Protein AF-G2FVF9-F1 (afdb_monomer_lite)

Foldseek 3Di:
DPQPDWDKDFPDKDFDDPVVCVVVVHDAGIKTWIWTPDHPPDTDIDIDGDDPDD

Radius of gyration: 14.17 Å; chains: 1; bounding box: 37×19×35 Å

pLDDT: mean 87.05, std 13.22, range [47.53, 97.94]

Sequence (54 aa):
MRDLGSIYFVEKVYELSDDYMRKHNLYYKKRVRLKKISGENGLDIEDFAISDSE

Structure (mmCIF, N/CA/C/O backbone):
data_AF-G2FVF9-F1
#
_entry.id   AF-G2FVF9-F1
#
loop_
_atom_site.group_PDB
_atom_site.id
_atom_site.type_symbol
_atom_site.label_atom_id
_atom_site.label_alt_id
_atom_site.label_comp_id
_atom_site.label_asym_id
_atom_site.label_entity_id
_atom_site.label_seq_id
_atom_site.pdbx_PDB_ins_code
_atom_site.Cartn_x
_atom_site.Cartn_y
_atom_site.Cartn_z
_atom_site.occupancy
_atom_site.B_iso_or_equiv
_atom_site.auth_seq_id
_atom_site.auth_comp_id
_atom_site.auth_asym_id
_atom_site.auth_atom_id
_atom_site.pdbx_PDB_model_num
ATOM 1 N N . MET A 1 1 ? -20.972 -11.729 20.886 1.00 47.53 1 MET A N 1
ATOM 2 C CA . MET A 1 1 ? -20.125 -10.575 20.527 1.00 47.53 1 MET A CA 1
ATOM 3 C C . MET A 1 1 ? -20.225 -10.407 19.026 1.00 47.53 1 MET A C 1
ATOM 5 O O . MET A 1 1 ? -20.169 -11.411 18.334 1.00 47.53 1 MET A O 1
ATOM 9 N N . ARG A 1 2 ? -20.520 -9.203 18.527 1.00 51.41 2 ARG A N 1
ATOM 10 C CA . ARG A 1 2 ? -20.414 -8.929 17.090 1.00 51.41 2 ARG A CA 1
ATOM 11 C C . ARG A 1 2 ? -18.943 -8.611 16.847 1.00 51.41 2 ARG A C 1
ATOM 13 O O . ARG A 1 2 ? -18.483 -7.621 17.410 1.00 51.41 2 ARG A O 1
ATOM 20 N N . ASP A 1 3 ? -18.247 -9.442 16.079 1.00 58.38 3 ASP A N 1
ATOM 21 C CA . ASP A 1 3 ? -16.895 -9.153 15.591 1.00 58.38 3 ASP A CA 1
ATOM 22 C C . ASP A 1 3 ? -16.996 -7.956 14.648 1.00 58.38 3 ASP A C 1
ATOM 24 O O . ASP A 1 3 ? -17.248 -8.075 13.448 1.00 58.38 3 ASP A O 1
ATOM 28 N N . LEU A 1 4 ? -16.922 -6.760 15.225 1.00 65.31 4 LEU A N 1
ATOM 29 C CA . LEU A 1 4 ? -16.800 -5.534 14.463 1.00 65.31 4 LEU A CA 1
ATOM 30 C C . LEU A 1 4 ? -15.385 -5.557 13.892 1.00 65.31 4 LEU A C 1
ATOM 32 O O . LEU A 1 4 ? -14.414 -5.328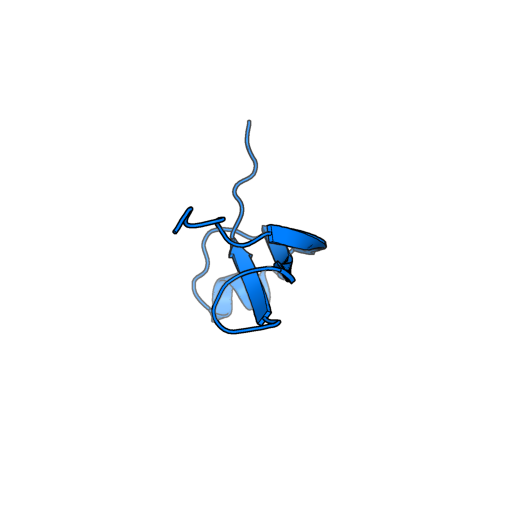 14.612 1.00 65.31 4 LEU A O 1
ATOM 36 N N . GLY A 1 5 ? -15.284 -5.910 12.609 1.00 75.00 5 GLY A N 1
ATOM 37 C CA . GLY A 1 5 ? -14.033 -5.864 11.863 1.00 75.00 5 GLY A CA 1
ATOM 38 C C . GLY A 1 5 ? -13.313 -4.527 12.057 1.00 75.00 5 GLY A C 1
ATOM 39 O O . GLY A 1 5 ? -13.909 -3.505 12.402 1.00 75.00 5 GLY A O 1
ATOM 40 N N . SER A 1 6 ? -12.000 -4.540 11.864 1.00 86.75 6 SER A N 1
ATOM 41 C CA . SER A 1 6 ? -11.174 -3.356 12.094 1.00 86.75 6 SER A CA 1
ATOM 42 C C . SER A 1 6 ? -11.503 -2.248 11.091 1.00 86.75 6 SER A C 1
ATOM 44 O O . SER A 1 6 ? -11.682 -2.510 9.903 1.00 86.75 6 SER A O 1
ATOM 46 N N . ILE A 1 7 ? -11.583 -1.006 11.572 1.00 88.25 7 ILE A N 1
ATOM 47 C CA . ILE A 1 7 ? -11.846 0.175 10.748 1.00 88.25 7 ILE A CA 1
ATOM 48 C C . ILE A 1 7 ? -10.525 0.890 10.490 1.00 88.25 7 ILE A C 1
ATOM 50 O O . ILE A 1 7 ? -9.776 1.197 11.424 1.00 88.25 7 ILE A O 1
ATOM 54 N N . TYR A 1 8 ? -10.282 1.205 9.222 1.00 91.06 8 TYR A N 1
ATOM 55 C CA . TYR A 1 8 ? -9.067 1.855 8.753 1.00 91.06 8 TYR A CA 1
ATOM 56 C C . TYR A 1 8 ? -9.374 3.174 8.049 1.00 91.06 8 TYR A C 1
ATOM 58 O O . TYR A 1 8 ? -10.381 3.319 7.360 1.00 91.06 8 TYR A O 1
ATOM 66 N N . PHE A 1 9 ? -8.459 4.122 8.204 1.00 92.62 9 PHE A N 1
ATOM 67 C CA . PHE A 1 9 ? -8.398 5.371 7.464 1.00 92.62 9 PHE A CA 1
ATOM 68 C C . PHE A 1 9 ? -7.233 5.314 6.471 1.00 92.62 9 PHE A C 1
ATOM 70 O O . PHE A 1 9 ? -6.132 4.899 6.834 1.00 92.62 9 PHE A O 1
ATOM 77 N N . VAL A 1 10 ? -7.454 5.748 5.229 1.00 94.88 10 VAL A N 1
ATOM 78 C CA . VAL A 1 10 ? -6.377 5.871 4.238 1.00 94.88 10 VAL A CA 1
ATOM 79 C C . VAL A 1 10 ? -5.525 7.086 4.589 1.00 94.88 10 VAL A C 1
ATOM 81 O O . VAL A 1 10 ? -5.952 8.218 4.397 1.00 94.88 10 VAL A O 1
ATOM 84 N N . GLU A 1 11 ? -4.316 6.855 5.100 1.00 95.44 11 GLU A N 1
ATOM 85 C CA . GLU A 1 11 ? -3.393 7.934 5.461 1.00 95.44 11 GLU A CA 1
ATOM 86 C C . GLU A 1 11 ? -2.737 8.537 4.217 1.00 95.44 11 GLU A C 1
ATOM 88 O O . GLU A 1 11 ? -2.657 9.757 4.083 1.00 95.44 11 GLU A O 1
ATOM 93 N N . LYS A 1 12 ? -2.260 7.686 3.300 1.00 96.38 12 LYS A N 1
ATOM 94 C CA . LYS A 1 12 ? -1.647 8.128 2.042 1.00 96.38 12 LYS A CA 1
ATOM 95 C C . LYS A 1 12 ? -1.637 7.038 0.978 1.00 96.38 12 LYS A C 1
ATOM 97 O O . LYS A 1 12 ? -1.508 5.854 1.287 1.00 96.38 12 LYS A O 1
ATOM 102 N N . VAL A 1 13 ? -1.667 7.474 -0.277 1.00 95.62 13 VAL A N 1
ATOM 103 C CA . VAL A 1 13 ? -1.369 6.658 -1.460 1.00 95.62 13 VAL A CA 1
ATOM 104 C C . VAL A 1 13 ? -0.087 7.202 -2.075 1.00 95.62 13 VAL A C 1
ATOM 106 O O . VAL A 1 13 ? 0.063 8.416 -2.207 1.00 95.62 13 VAL A O 1
ATOM 109 N N . TYR A 1 14 ? 0.863 6.329 -2.391 1.00 95.50 14 TYR A N 1
ATOM 110 C CA . TYR A 1 14 ? 2.161 6.743 -2.914 1.00 95.50 14 TYR A CA 1
ATOM 111 C C . TYR A 1 14 ? 2.781 5.670 -3.808 1.00 95.50 14 TYR A C 1
ATOM 113 O O . TYR A 1 14 ? 2.335 4.525 -3.829 1.00 95.50 14 TYR A O 1
ATOM 121 N N . GLU A 1 15 ? 3.828 6.044 -4.536 1.00 96.50 15 GLU A N 1
ATOM 122 C CA . GLU A 1 15 ? 4.595 5.140 -5.389 1.00 96.50 15 GLU A CA 1
ATOM 123 C C . GLU A 1 15 ? 6.004 4.930 -4.839 1.00 96.50 15 GLU A C 1
ATOM 125 O O . GLU A 1 15 ? 6.652 5.860 -4.355 1.00 96.50 15 GLU A O 1
ATOM 130 N N . LEU A 1 16 ? 6.483 3.692 -4.915 1.00 95.25 16 LEU A N 1
ATOM 131 C CA . LEU A 1 16 ? 7.884 3.360 -4.676 1.00 95.25 16 LEU A CA 1
ATOM 132 C C . LEU A 1 16 ? 8.734 3.799 -5.871 1.00 95.25 16 LEU A C 1
ATOM 134 O O . LEU A 1 16 ? 8.242 3.860 -6.991 1.00 95.25 16 LEU A O 1
ATOM 138 N N . SER A 1 17 ? 10.017 4.090 -5.664 1.00 96.69 17 SER A N 1
ATOM 139 C CA . SER A 1 17 ? 10.926 4.359 -6.784 1.00 96.69 17 SER A CA 1
ATOM 140 C C . SER A 1 17 ? 11.299 3.070 -7.518 1.00 96.69 17 SER A C 1
ATOM 142 O O . SER A 1 17 ? 11.323 1.995 -6.919 1.00 96.69 17 SER A O 1
ATOM 144 N N . ASP A 1 18 ? 11.659 3.171 -8.798 1.00 95.81 18 ASP A N 1
ATOM 145 C CA . ASP A 1 18 ? 12.052 2.001 -9.599 1.00 95.81 18 ASP A CA 1
ATOM 146 C C . ASP A 1 18 ? 13.299 1.302 -9.028 1.00 95.81 18 ASP A C 1
ATOM 148 O O . ASP A 1 18 ? 13.388 0.073 -9.035 1.00 95.81 18 ASP A O 1
ATOM 152 N N . ASP A 1 19 ? 14.231 2.067 -8.449 1.00 97.94 19 ASP A N 1
ATOM 153 C CA . ASP A 1 19 ? 15.400 1.520 -7.752 1.00 97.94 19 ASP A CA 1
ATOM 154 C C . ASP A 1 19 ? 15.001 0.706 -6.520 1.00 97.94 19 ASP A C 1
ATOM 156 O O . ASP A 1 19 ? 15.532 -0.383 -6.293 1.00 97.94 19 ASP A O 1
ATOM 160 N N . TYR A 1 20 ? 14.043 1.207 -5.733 1.00 96.56 20 TYR A N 1
ATOM 161 C CA . TYR A 1 20 ? 13.531 0.489 -4.570 1.00 96.56 20 TYR A CA 1
ATOM 162 C C . TYR A 1 20 ? 12.804 -0.789 -5.000 1.00 96.56 20 TYR A C 1
ATOM 164 O O . TYR A 1 20 ? 13.050 -1.859 -4.442 1.00 96.56 20 TYR A O 1
ATOM 172 N N . MET A 1 21 ? 11.976 -0.696 -6.042 1.00 96.25 21 MET A N 1
ATOM 173 C CA . MET A 1 21 ? 11.281 -1.838 -6.636 1.00 96.25 21 MET A CA 1
ATOM 174 C C . MET A 1 21 ? 12.263 -2.929 -7.067 1.00 96.25 21 MET A C 1
ATOM 176 O O . MET A 1 21 ? 12.111 -4.085 -6.672 1.00 96.25 21 MET A O 1
ATOM 180 N N . ARG A 1 22 ? 13.314 -2.562 -7.810 1.00 96.44 22 ARG A N 1
ATOM 181 C CA . ARG A 1 22 ? 14.339 -3.499 -8.286 1.00 96.44 22 ARG A CA 1
ATOM 182 C C . ARG A 1 22 ? 15.133 -4.109 -7.137 1.00 96.44 22 ARG A C 1
ATOM 184 O O . ARG A 1 22 ? 15.334 -5.318 -7.110 1.00 96.44 22 ARG A O 1
ATOM 191 N N . LYS A 1 23 ? 15.567 -3.286 -6.178 1.00 97.94 23 LYS A N 1
ATOM 192 C CA . LYS A 1 23 ? 16.360 -3.729 -5.021 1.00 97.94 23 LYS A CA 1
ATOM 193 C C . LYS A 1 23 ? 15.626 -4.775 -4.184 1.00 97.94 23 LYS A C 1
ATOM 195 O O . LYS A 1 23 ? 16.255 -5.695 -3.672 1.00 97.94 23 LYS A O 1
ATOM 200 N N . HIS A 1 24 ? 14.316 -4.612 -4.034 1.00 95.62 24 HIS A N 1
ATOM 201 C CA . HIS A 1 24 ? 13.479 -5.474 -3.202 1.00 95.62 24 HIS A CA 1
ATOM 202 C C . HIS A 1 24 ? 12.676 -6.510 -4.007 1.00 95.62 24 HIS A C 1
ATOM 204 O O . HIS A 1 24 ? 11.868 -7.224 -3.420 1.00 95.62 24 HIS A O 1
ATOM 210 N N . ASN A 1 25 ? 12.914 -6.613 -5.321 1.00 94.81 25 ASN A N 1
ATOM 211 C CA . ASN A 1 25 ? 12.210 -7.505 -6.248 1.00 94.81 25 ASN A CA 1
ATOM 212 C C . ASN A 1 25 ? 10.676 -7.428 -6.113 1.00 94.81 25 ASN A C 1
ATOM 214 O O . ASN A 1 25 ? 9.986 -8.438 -5.969 1.00 94.81 25 ASN A O 1
ATOM 218 N N . LEU A 1 26 ? 10.152 -6.202 -6.094 1.00 92.81 26 LEU A N 1
ATOM 219 C CA . LEU A 1 26 ? 8.731 -5.923 -5.906 1.00 92.81 26 LEU A CA 1
ATOM 220 C C . LEU A 1 26 ? 8.008 -5.821 -7.250 1.00 92.81 26 LEU A C 1
ATOM 222 O O . LEU A 1 26 ? 8.574 -5.359 -8.237 1.00 92.81 26 LEU A O 1
ATOM 226 N N . TYR A 1 27 ? 6.731 -6.207 -7.261 1.00 90.19 27 TYR A N 1
ATOM 227 C CA . TYR A 1 27 ? 5.901 -6.212 -8.470 1.00 90.19 27 TYR A CA 1
ATOM 228 C C . TYR A 1 27 ? 4.999 -4.972 -8.593 1.00 90.19 27 TYR A C 1
ATOM 230 O O . TYR A 1 27 ? 4.904 -4.375 -9.660 1.00 90.19 27 TYR A O 1
ATOM 238 N N . TYR A 1 28 ? 4.382 -4.532 -7.491 1.00 92.94 28 TYR A N 1
ATOM 239 C CA . TYR A 1 28 ? 3.471 -3.382 -7.476 1.00 92.94 28 TYR A CA 1
ATOM 240 C C . TYR A 1 28 ? 4.144 -2.122 -6.935 1.00 92.94 28 TYR A C 1
ATOM 242 O O . TYR A 1 28 ? 4.608 -2.098 -5.792 1.00 92.94 28 TYR A O 1
ATOM 250 N N . LYS A 1 29 ? 4.168 -1.070 -7.760 1.00 94.75 29 LYS A N 1
ATOM 251 C CA . LYS A 1 2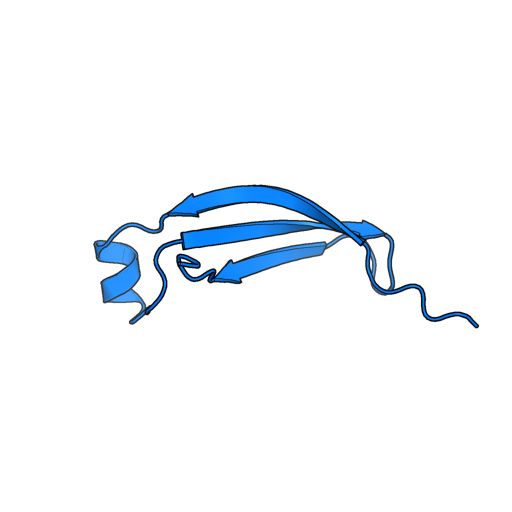9 ? 4.788 0.218 -7.425 1.00 94.75 29 LYS A CA 1
ATOM 252 C C . LYS A 1 29 ? 3.920 1.058 -6.493 1.00 94.75 29 LYS A C 1
ATOM 254 O O . LYS A 1 29 ? 4.450 1.734 -5.611 1.00 94.75 29 LYS A O 1
ATOM 259 N N . LYS A 1 30 ? 2.597 0.999 -6.671 1.00 96.31 30 LYS A N 1
ATOM 260 C CA . LYS A 1 30 ? 1.638 1.746 -5.858 1.00 96.31 30 LY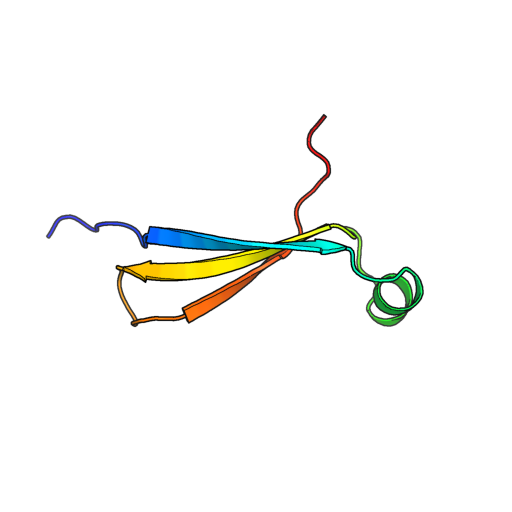S A CA 1
ATOM 261 C C . LYS A 1 30 ? 1.416 1.084 -4.507 1.00 96.31 30 LYS A C 1
ATOM 263 O O . LYS A 1 30 ? 1.275 -0.135 -4.385 1.00 96.31 30 LYS A O 1
ATOM 268 N N . ARG A 1 31 ? 1.388 1.927 -3.482 1.00 96.00 31 ARG A N 1
ATOM 269 C CA . ARG A 1 31 ? 1.228 1.565 -2.080 1.00 96.00 31 ARG A CA 1
ATOM 270 C C . ARG A 1 31 ? 0.115 2.389 -1.461 1.00 96.00 31 ARG A C 1
ATOM 272 O O . ARG A 1 31 ? -0.031 3.574 -1.766 1.00 96.00 31 ARG A O 1
ATOM 279 N N . VAL A 1 32 ? -0.621 1.777 -0.545 1.00 96.62 32 VAL A N 1
ATOM 280 C CA . VAL A 1 32 ? -1.543 2.475 0.347 1.00 96.62 32 VAL A CA 1
ATOM 281 C C . VAL A 1 32 ? -1.121 2.233 1.783 1.00 96.62 32 VAL A C 1
ATOM 283 O O . VAL A 1 32 ? -0.888 1.098 2.194 1.00 96.62 32 VAL A O 1
ATOM 286 N N . ARG A 1 33 ? -1.029 3.317 2.548 1.00 96.06 33 ARG A N 1
ATOM 287 C CA . ARG A 1 33 ? -0.840 3.252 3.989 1.00 96.06 33 ARG A CA 1
ATOM 288 C C . ARG A 1 33 ? -2.174 3.475 4.678 1.00 96.06 33 ARG A C 1
ATOM 290 O O . ARG A 1 33 ? -2.816 4.507 4.478 1.00 96.06 33 ARG A O 1
ATOM 297 N N . LEU A 1 34 ? -2.566 2.508 5.490 1.00 94.81 34 LEU A N 1
ATOM 298 C CA . LEU A 1 34 ? -3.790 2.504 6.268 1.00 94.81 34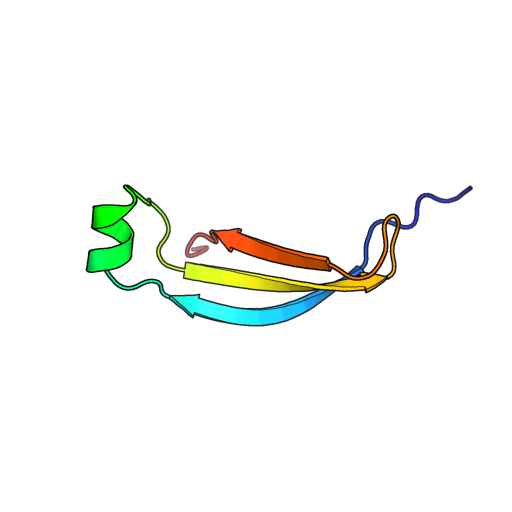 LEU A CA 1
ATOM 299 C C . LEU A 1 34 ? -3.450 2.717 7.737 1.00 94.81 34 LEU A C 1
ATOM 301 O O . LEU A 1 34 ? -2.589 2.041 8.288 1.00 94.81 34 LEU A O 1
ATOM 305 N N . LYS A 1 35 ? -4.151 3.641 8.383 1.00 93.31 35 LYS A N 1
ATOM 306 C CA . LYS A 1 35 ? -4.101 3.824 9.828 1.00 93.31 35 LYS A CA 1
ATOM 307 C C . LYS A 1 35 ? -5.368 3.250 10.433 1.00 93.31 35 LYS A C 1
ATOM 309 O O . LYS A 1 35 ? -6.467 3.714 10.131 1.00 93.31 35 LYS A O 1
ATOM 314 N N . LYS A 1 36 ? -5.227 2.254 11.296 1.00 90.94 36 LYS A N 1
ATOM 315 C CA . LYS A 1 36 ? -6.348 1.694 12.043 1.00 90.94 36 LYS A CA 1
ATOM 316 C C . LYS A 1 36 ? -6.864 2.727 13.034 1.00 90.94 36 LYS A C 1
ATOM 318 O O . LYS A 1 36 ? -6.088 3.309 13.788 1.00 90.94 36 LYS A O 1
ATOM 323 N N . ILE A 1 37 ? -8.171 2.961 13.019 1.00 89.88 37 ILE A N 1
ATOM 324 C CA . ILE A 1 37 ? -8.839 3.911 13.920 1.00 89.88 37 ILE A CA 1
ATOM 325 C C . ILE A 1 37 ? -9.703 3.206 14.967 1.00 89.88 37 ILE A C 1
ATOM 327 O O . ILE A 1 37 ? -10.026 3.796 15.993 1.00 89.88 37 ILE A O 1
ATOM 331 N N . SER A 1 38 ? -10.077 1.948 14.723 1.00 86.56 38 SER A N 1
ATOM 332 C CA . SER A 1 38 ? -10.839 1.127 15.661 1.00 86.56 38 SER A CA 1
ATOM 333 C C . SER A 1 38 ? -10.690 -0.359 15.326 1.00 86.56 38 SER A C 1
ATOM 335 O O . SER A 1 38 ? -10.460 -0.715 14.170 1.00 86.56 38 SER A O 1
ATOM 337 N N . GLY A 1 39 ? -10.824 -1.228 16.325 1.00 78.81 39 GLY A N 1
ATOM 338 C CA . GLY A 1 39 ? -10.763 -2.683 16.179 1.00 78.81 39 GLY A CA 1
ATOM 339 C C . GLY A 1 39 ? -9.879 -3.346 17.232 1.00 78.81 39 GLY A C 1
ATOM 340 O O . GLY A 1 39 ? -9.290 -2.686 18.088 1.00 78.81 39 GLY A O 1
ATOM 341 N N . GLU A 1 40 ? -9.791 -4.669 17.164 1.00 71.56 40 GLU A N 1
ATOM 342 C CA . GLU A 1 40 ? -8.997 -5.479 18.093 1.00 71.56 40 GLU A CA 1
ATOM 343 C C . GLU A 1 40 ? -7.495 -5.176 17.964 1.00 71.56 40 GLU A C 1
ATOM 345 O O . GLU A 1 40 ? -7.026 -4.797 16.897 1.00 71.56 40 GLU A O 1
ATOM 350 N N . ASN A 1 41 ? -6.714 -5.343 19.030 1.00 71.94 41 ASN A N 1
ATOM 351 C CA . ASN A 1 41 ? -5.253 -5.140 19.041 1.00 71.94 41 ASN A CA 1
ATOM 352 C C . ASN A 1 41 ? -4.742 -3.684 18.893 1.00 71.94 41 ASN A C 1
ATOM 354 O O . ASN A 1 41 ? -3.540 -3.481 18.763 1.00 71.94 41 ASN A O 1
ATOM 358 N N . GLY A 1 42 ? -5.607 -2.667 19.010 1.00 70.94 42 GLY A N 1
ATOM 359 C CA . GLY A 1 42 ? -5.190 -1.262 19.162 1.00 70.94 42 GLY A CA 1
ATOM 360 C C . GLY A 1 42 ? -5.002 -0.484 17.852 1.00 70.94 42 GLY A C 1
ATOM 361 O O . GLY A 1 42 ? -5.525 -0.866 16.806 1.00 70.94 42 GLY A O 1
ATOM 362 N N . LEU A 1 43 ? -4.318 0.665 17.934 1.00 78.88 43 LEU A N 1
ATOM 363 C CA . LEU A 1 43 ? -3.983 1.500 16.775 1.00 78.88 43 LEU A CA 1
ATOM 364 C C . LEU A 1 43 ? -2.741 0.927 16.086 1.00 78.88 43 LEU A C 1
ATOM 366 O O . LEU A 1 43 ? -1.705 0.778 16.728 1.00 78.88 43 LEU A O 1
ATOM 370 N N . ASP A 1 44 ? -2.844 0.668 14.788 1.00 88.31 44 ASP A N 1
ATOM 371 C CA . ASP A 1 44 ? -1.768 0.123 13.961 1.00 88.31 44 ASP A CA 1
ATOM 372 C C . ASP A 1 44 ? -1.684 0.868 12.621 1.00 88.31 44 ASP A C 1
ATOM 374 O O . ASP A 1 44 ? -2.647 1.519 12.192 1.00 88.31 44 ASP A O 1
ATOM 378 N N . ILE A 1 45 ? -0.521 0.802 11.977 1.00 91.19 45 ILE A N 1
ATOM 379 C CA . ILE A 1 45 ? -0.288 1.329 10.635 1.00 91.19 45 ILE A CA 1
ATOM 380 C C . ILE A 1 45 ? 0.098 0.167 9.731 1.00 91.19 45 ILE A C 1
ATOM 382 O O . ILE A 1 45 ? 1.136 -0.461 9.914 1.00 91.19 45 ILE A O 1
ATOM 386 N N . GLU A 1 46 ? -0.702 -0.050 8.697 1.00 92.25 46 GLU A N 1
ATOM 387 C CA . GLU A 1 46 ? -0.504 -1.123 7.733 1.00 92.25 46 GLU A CA 1
ATOM 388 C C . GLU A 1 46 ? -0.180 -0.544 6.351 1.00 92.25 46 GLU A C 1
ATOM 390 O O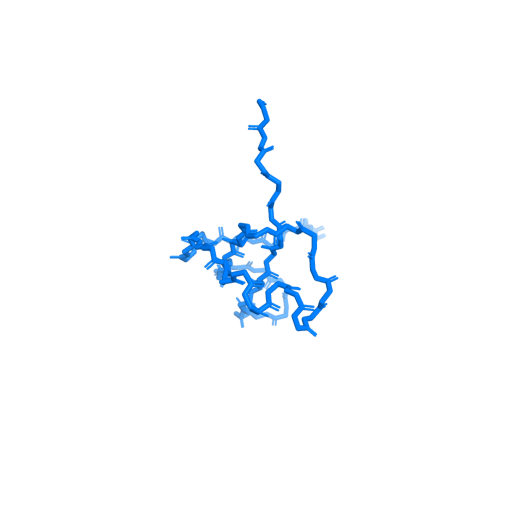 . GLU A 1 46 ? -0.679 0.516 5.968 1.00 92.25 46 GLU A O 1
ATOM 395 N N . ASP A 1 47 ? 0.690 -1.218 5.598 1.00 93.75 47 ASP A N 1
ATOM 396 C CA . ASP A 1 47 ? 1.184 -0.744 4.304 1.00 93.75 47 ASP A CA 1
ATOM 397 C C . ASP A 1 47 ? 1.031 -1.833 3.239 1.00 93.75 47 ASP A C 1
ATOM 399 O O . ASP A 1 47 ? 1.692 -2.875 3.286 1.00 93.75 47 ASP A O 1
ATOM 403 N N . PHE A 1 48 ? 0.165 -1.585 2.259 1.00 94.00 48 PHE A N 1
ATOM 404 C CA . PHE A 1 48 ? -0.247 -2.574 1.269 1.00 94.00 48 PHE A CA 1
ATOM 405 C C . PHE A 1 48 ? 0.188 -2.191 -0.139 1.00 94.00 48 PHE A C 1
ATOM 407 O O . PHE A 1 48 ? 0.145 -1.023 -0.522 1.00 94.00 48 PHE A O 1
ATOM 414 N N . ALA A 1 49 ? 0.560 -3.198 -0.930 1.00 95.19 49 ALA A N 1
ATOM 415 C CA . ALA A 1 49 ? 0.628 -3.071 -2.380 1.00 95.19 49 ALA A CA 1
ATOM 416 C C . ALA A 1 49 ? -0.789 -3.001 -2.948 1.00 95.19 49 ALA A C 1
ATOM 418 O O . ALA A 1 49 ? -1.639 -3.804 -2.568 1.00 95.19 49 ALA A O 1
ATOM 419 N N . ILE A 1 50 ? -1.011 -2.086 -3.885 1.00 93.25 50 ILE A N 1
ATOM 420 C CA . ILE A 1 50 ? -2.243 -2.027 -4.670 1.00 93.25 50 ILE A CA 1
ATOM 421 C C . ILE A 1 50 ? -1.885 -2.130 -6.147 1.00 93.25 50 ILE A C 1
ATOM 423 O O . ILE A 1 50 ? -0.885 -1.562 -6.594 1.00 93.25 50 ILE A O 1
ATOM 427 N N . SER A 1 51 ? -2.682 -2.884 -6.896 1.00 87.44 51 SER A N 1
ATOM 428 C CA . SER A 1 51 ? -2.605 -2.859 -8.350 1.00 87.44 51 SER A CA 1
ATOM 429 C C . SER A 1 51 ? -3.270 -1.592 -8.869 1.00 87.44 51 SER A C 1
ATOM 431 O O . SER A 1 51 ? -4.214 -1.081 -8.262 1.00 87.44 51 SER A O 1
ATOM 433 N N . ASP A 1 52 ? -2.819 -1.129 -10.029 1.00 73.25 52 ASP A N 1
ATOM 434 C CA . ASP A 1 52 ? -3.672 -0.302 -10.867 1.00 73.25 52 ASP A CA 1
ATOM 435 C C . ASP A 1 52 ? -4.873 -1.162 -11.246 1.00 73.25 52 ASP A C 1
ATOM 437 O O . ASP A 1 52 ? -4.737 -2.161 -11.946 1.00 73.25 52 ASP A O 1
ATOM 441 N N . SER A 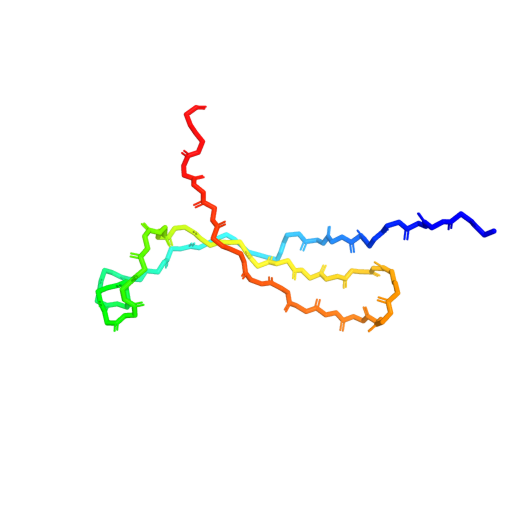1 53 ? -6.018 -0.879 -10.631 1.00 65.56 53 SER A N 1
ATOM 442 C CA . SER A 1 53 ? -7.283 -1.451 -11.078 1.00 65.56 53 SER A CA 1
ATOM 443 C C . SER A 1 53 ? -7.563 -0.831 -12.444 1.00 65.56 53 SER A C 1
ATOM 445 O O . SER A 1 53 ? -7.550 0.397 -12.550 1.00 65.56 53 SER A O 1
ATOM 447 N N . GLU A 1 54 ? -7.749 -1.662 -13.470 1.00 49.19 54 GLU A N 1
ATOM 448 C CA . GLU A 1 54 ? -8.421 -1.240 -14.707 1.00 49.19 54 GLU A CA 1
ATOM 449 C C . GLU A 1 54 ? -9.885 -0.879 -14.424 1.00 49.19 54 GLU A C 1
ATOM 451 O O . GLU A 1 54 ? -10.512 -1.561 -13.575 1.00 49.19 54 GLU A O 1
#

Secondary structure (DSSP, 8-state):
----PPEEEEEEEEE--HHHHHHTT-S--EEEEEEEEESTT-S-EEEEE-----